Protein AF-A0A1X9YF57-F1 (afdb_monomer_lite)

Sequence (183 aa):
MIAAARFRSVLWVAAASTAGLGCYLVTQGVAAERAELARTERAIFANRIAIRDLETELGTRASMAQLERWNVQVLALKAPEARQFVNGNVQLASLGMAVQPAMTAKLVQVAATKPATPPPPATPDVPETAEPLLRHATYVKPAPDRVAQLEQKISARGERLLNADALAELGRIARTERGTGNQ

pLDDT: mean 77.29, std 17.48, range [37.97, 98.38]

Radius of gyration: 39.24 Å; chains: 1; bounding box: 95×53×111 Å

Structure (mmCIF, N/CA/C/O backbone):
data_AF-A0A1X9YF57-F1
#
_entry.id   AF-A0A1X9YF57-F1
#
loop_
_atom_site.group_PDB
_atom_site.id
_atom_site.type_symbol
_atom_site.label_atom_id
_atom_site.label_alt_id
_atom_site.label_comp_id
_atom_site.label_asym_id
_atom_site.label_entity_id
_atom_site.label_seq_id
_atom_site.pdbx_PDB_ins_code
_atom_site.Cartn_x
_atom_site.Cartn_y
_atom_site.Cartn_z
_atom_site.occupancy
_atom_site.B_iso_or_equiv
_atom_site.auth_seq_id
_atom_site.auth_comp_id
_atom_site.auth_asym_id
_atom_site.auth_atom_id
_atom_site.pdbx_PDB_model_num
ATOM 1 N N . MET A 1 1 ? 48.394 -9.492 -47.724 1.00 51.62 1 MET A N 1
ATOM 2 C CA . MET A 1 1 ? 47.909 -8.278 -47.020 1.00 51.62 1 MET A CA 1
ATOM 3 C C . MET A 1 1 ? 46.400 -7.999 -47.139 1.00 51.62 1 MET A C 1
ATOM 5 O O . MET A 1 1 ? 45.902 -7.198 -46.364 1.00 51.62 1 MET A O 1
ATOM 9 N N . ILE A 1 2 ? 45.631 -8.672 -48.009 1.00 60.97 2 ILE A N 1
ATOM 10 C CA . ILE A 1 2 ? 44.180 -8.409 -48.157 1.00 60.97 2 ILE A CA 1
ATOM 11 C C . ILE A 1 2 ? 43.346 -8.973 -46.987 1.00 60.97 2 ILE A C 1
ATOM 13 O O . ILE A 1 2 ? 42.359 -8.359 -46.606 1.00 60.97 2 ILE A O 1
ATOM 17 N N . ALA A 1 3 ? 43.758 -10.085 -46.360 1.00 56.34 3 ALA A N 1
ATOM 18 C CA . ALA A 1 3 ? 43.045 -10.705 -45.231 1.00 56.34 3 ALA A CA 1
ATOM 19 C C . ALA A 1 3 ? 42.952 -9.809 -43.975 1.00 56.34 3 ALA A C 1
ATOM 21 O O . ALA A 1 3 ? 41.890 -9.713 -43.367 1.00 56.34 3 ALA A O 1
ATOM 22 N N . ALA A 1 4 ? 44.022 -9.087 -43.629 1.00 62.25 4 ALA A N 1
ATOM 23 C CA . ALA A 1 4 ? 44.046 -8.207 -42.456 1.00 62.25 4 ALA A CA 1
ATOM 24 C C . ALA A 1 4 ? 43.073 -7.014 -42.577 1.00 62.25 4 ALA A C 1
ATOM 26 O O . ALA A 1 4 ? 42.459 -6.606 -41.593 1.00 62.25 4 ALA A O 1
ATOM 27 N N . ALA A 1 5 ? 42.867 -6.488 -43.791 1.00 65.69 5 ALA A N 1
ATOM 28 C CA . ALA A 1 5 ? 41.937 -5.382 -44.027 1.00 65.69 5 ALA A CA 1
ATOM 29 C C . ALA A 1 5 ? 40.458 -5.793 -43.868 1.00 65.69 5 ALA A C 1
ATOM 31 O O . ALA A 1 5 ? 39.651 -4.989 -43.408 1.00 65.69 5 ALA A O 1
ATOM 32 N N . ARG A 1 6 ? 40.111 -7.048 -44.188 1.00 71.62 6 ARG A N 1
ATOM 33 C CA . ARG A 1 6 ? 38.742 -7.600 -44.054 1.00 71.62 6 ARG A CA 1
ATOM 34 C C . ARG A 1 6 ? 38.385 -7.896 -42.598 1.00 71.62 6 ARG A C 1
ATOM 36 O O . ARG A 1 6 ? 37.255 -7.662 -42.191 1.00 71.62 6 ARG A O 1
ATOM 43 N N . PHE A 1 7 ? 39.345 -8.347 -41.786 1.00 80.50 7 PHE A N 1
ATOM 44 C CA . PHE A 1 7 ? 39.123 -8.471 -40.340 1.00 80.50 7 PHE A CA 1
ATOM 45 C C . PHE A 1 7 ? 38.812 -7.116 -39.703 1.00 80.50 7 PHE A C 1
ATOM 47 O O . PHE A 1 7 ? 37.941 -7.026 -38.843 1.00 80.50 7 PHE A O 1
ATOM 54 N N . ARG A 1 8 ? 39.452 -6.042 -40.181 1.00 82.69 8 ARG A N 1
ATOM 55 C CA . ARG A 1 8 ? 39.174 -4.688 -39.696 1.00 82.69 8 ARG A CA 1
ATOM 56 C C . ARG A 1 8 ? 37.749 -4.222 -40.008 1.00 82.69 8 ARG A C 1
ATOM 58 O O . ARG A 1 8 ? 37.137 -3.598 -39.149 1.00 82.69 8 ARG A O 1
ATOM 65 N N . SER A 1 9 ? 37.195 -4.530 -41.183 1.00 85.50 9 SER A N 1
ATOM 66 C CA . SER A 1 9 ? 35.797 -4.185 -41.492 1.00 85.50 9 SER A CA 1
ATOM 67 C C . SER A 1 9 ? 34.797 -5.024 -40.690 1.00 85.50 9 SER A C 1
ATOM 69 O O . SER A 1 9 ? 33.811 -4.480 -40.202 1.00 85.50 9 SER A O 1
ATOM 71 N N . VAL A 1 10 ? 35.072 -6.316 -40.480 1.00 92.56 10 VAL A N 1
ATOM 72 C CA . VAL A 1 10 ? 34.245 -7.185 -39.621 1.00 92.56 10 VAL A CA 1
ATOM 73 C C . VAL A 1 10 ? 34.234 -6.689 -38.173 1.00 92.56 10 VAL A C 1
ATOM 75 O O . VAL A 1 10 ? 33.173 -6.643 -37.557 1.00 92.56 10 VAL A O 1
ATOM 78 N N . LEU A 1 11 ? 35.380 -6.248 -37.645 1.00 92.31 11 LEU A N 1
ATOM 79 C CA . LEU A 1 11 ? 35.474 -5.678 -36.297 1.00 92.31 11 LEU A CA 1
ATOM 80 C C . LEU A 1 11 ? 34.623 -4.415 -36.136 1.00 92.31 11 LEU A C 1
ATOM 82 O O . LEU A 1 11 ? 33.939 -4.273 -35.127 1.00 92.31 11 LEU A O 1
ATOM 86 N N . TRP A 1 12 ? 34.611 -3.524 -37.130 1.00 95.44 12 TRP A N 1
ATOM 87 C CA . TRP A 1 12 ? 33.764 -2.328 -37.092 1.00 95.44 12 TRP A CA 1
ATOM 88 C C . TRP A 1 12 ? 32.269 -2.659 -37.097 1.00 95.44 12 TRP A C 1
ATOM 90 O O . TRP A 1 12 ? 31.508 -2.056 -36.342 1.00 95.44 12 TRP A O 1
ATOM 100 N N . VAL A 1 13 ? 31.846 -3.644 -37.892 1.00 95.62 13 VAL A N 1
ATOM 101 C CA . VAL A 1 13 ? 30.447 -4.103 -37.907 1.00 95.62 13 VAL A CA 1
ATOM 102 C C . VAL A 1 13 ? 30.076 -4.767 -36.581 1.00 95.62 13 VAL A C 1
ATOM 104 O O . VAL A 1 13 ? 29.023 -4.467 -36.023 1.00 95.62 13 VAL A O 1
ATOM 107 N N . ALA A 1 14 ? 30.947 -5.617 -36.034 1.00 95.69 14 ALA A N 1
ATOM 108 C CA . ALA A 1 14 ? 30.739 -6.241 -34.730 1.00 95.69 14 ALA A CA 1
ATOM 109 C C . ALA A 1 14 ? 30.640 -5.197 -33.608 1.00 95.69 14 ALA A C 1
ATOM 111 O O . ALA A 1 14 ? 29.756 -5.297 -32.758 1.00 95.69 14 ALA A O 1
ATOM 112 N N . ALA A 1 15 ? 31.485 -4.162 -33.633 1.00 96.19 15 ALA A N 1
ATOM 113 C CA . ALA A 1 15 ? 31.424 -3.055 -32.684 1.00 96.19 15 ALA A CA 1
ATOM 114 C C . ALA A 1 15 ? 30.094 -2.290 -32.792 1.00 96.19 15 ALA A C 1
ATOM 116 O O . ALA A 1 15 ? 29.427 -2.080 -31.779 1.00 96.19 15 ALA A O 1
ATOM 117 N N . ALA A 1 16 ? 29.662 -1.946 -34.011 1.00 96.12 16 ALA A N 1
ATOM 118 C CA . ALA A 1 16 ? 28.386 -1.267 -34.238 1.00 96.12 16 ALA A CA 1
ATOM 119 C C . ALA A 1 16 ? 27.186 -2.123 -33.790 1.00 96.12 16 ALA A C 1
ATOM 121 O O . ALA A 1 16 ? 26.293 -1.630 -33.101 1.00 96.12 16 ALA A O 1
ATOM 122 N N . SER A 1 17 ? 27.193 -3.419 -3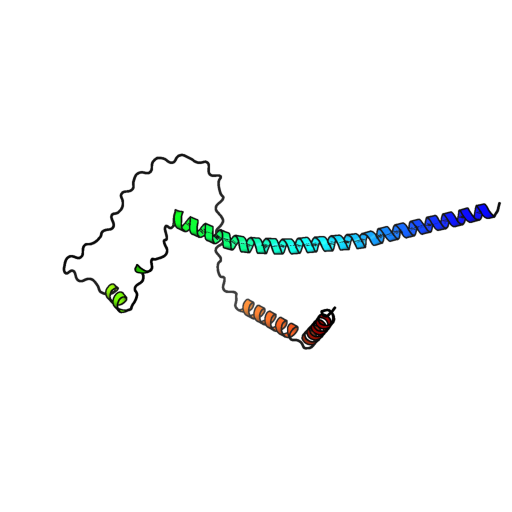4.114 1.00 96.69 17 SER A N 1
ATOM 123 C CA . SER A 1 17 ? 26.157 -4.364 -33.686 1.00 96.69 17 SER A CA 1
ATOM 124 C C . SER A 1 17 ? 26.111 -4.506 -32.1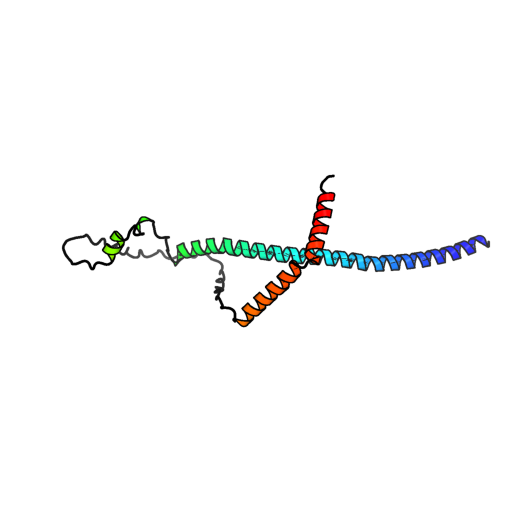64 1.00 96.69 17 SER A C 1
ATOM 126 O O . SER A 1 17 ? 25.029 -4.529 -31.585 1.00 96.69 17 SER A O 1
ATOM 128 N N . THR A 1 18 ? 27.269 -4.576 -31.505 1.00 96.69 18 THR A N 1
ATOM 129 C CA . THR A 1 18 ? 27.361 -4.683 -30.041 1.00 96.69 18 THR A CA 1
ATOM 130 C C . THR A 1 18 ? 26.844 -3.416 -29.364 1.00 96.69 18 THR A C 1
ATOM 132 O O . THR A 1 18 ? 26.098 -3.506 -28.393 1.00 96.69 18 THR A O 1
ATOM 135 N N . ALA A 1 19 ? 27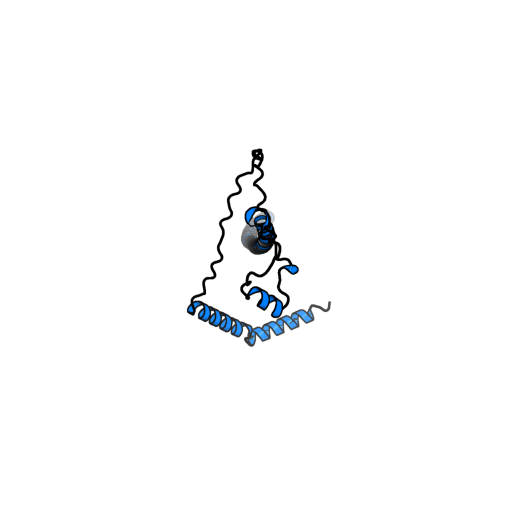.166 -2.236 -29.904 1.00 96.81 19 ALA A N 1
ATOM 136 C CA . ALA A 1 19 ? 26.629 -0.969 -29.413 1.00 96.81 19 ALA A CA 1
ATOM 137 C C . ALA A 1 19 ? 25.097 -0.900 -29.555 1.00 96.81 19 ALA A C 1
ATOM 139 O O . ALA A 1 19 ? 24.408 -0.499 -28.616 1.00 96.81 19 ALA A O 1
ATOM 140 N N . GLY A 1 20 ? 24.554 -1.350 -30.693 1.00 96.81 20 GLY A N 1
ATOM 141 C CA . GLY A 1 20 ? 23.108 -1.448 -30.908 1.00 96.81 20 GLY A CA 1
ATOM 142 C C . GLY A 1 20 ? 22.428 -2.397 -29.917 1.00 96.81 20 GLY A C 1
ATOM 143 O O . GLY A 1 20 ? 21.415 -2.041 -29.316 1.00 96.81 20 GLY A O 1
ATOM 144 N N . LEU A 1 21 ? 23.023 -3.569 -29.683 1.00 96.56 21 LEU A N 1
ATOM 145 C CA . LEU A 1 21 ? 22.523 -4.539 -28.708 1.00 96.56 21 LEU A CA 1
ATOM 146 C C . LEU A 1 21 ? 22.577 -3.983 -27.276 1.00 96.56 21 LEU A C 1
ATOM 148 O O . LEU A 1 21 ? 21.622 -4.137 -26.522 1.00 96.56 21 LEU A O 1
ATOM 152 N N . GLY A 1 22 ? 23.650 -3.273 -26.917 1.00 95.81 22 GLY A N 1
ATOM 153 C CA . GLY A 1 22 ? 23.768 -2.594 -25.626 1.00 95.81 22 GLY A CA 1
ATOM 154 C C . GLY A 1 22 ? 22.673 -1.545 -25.418 1.00 95.81 22 GLY A C 1
ATOM 155 O O . GLY A 1 22 ? 22.020 -1.538 -24.378 1.00 95.81 22 GLY A O 1
ATOM 156 N N . CYS A 1 23 ? 22.407 -0.713 -26.430 1.00 94.25 23 CYS A N 1
ATOM 157 C CA . CYS A 1 23 ? 21.313 0.261 -26.394 1.00 94.25 23 CYS A CA 1
ATOM 158 C C . CYS A 1 23 ? 19.946 -0.422 -26.198 1.00 94.25 23 CYS A C 1
ATOM 160 O O . CYS A 1 23 ? 19.130 0.027 -25.391 1.00 94.25 23 CYS A O 1
ATOM 162 N N . TYR A 1 24 ? 19.721 -1.551 -26.876 1.00 95.12 24 TYR A N 1
ATOM 163 C CA . TYR A 1 24 ? 18.503 -2.342 -26.717 1.00 95.12 24 TYR A CA 1
ATOM 164 C C . TYR A 1 24 ? 18.344 -2.892 -25.292 1.00 95.12 24 TYR A C 1
ATOM 166 O O . TYR A 1 24 ? 17.284 -2.724 -24.693 1.00 95.12 24 TYR A O 1
ATOM 174 N N . LEU A 1 25 ? 19.399 -3.468 -24.709 1.00 94.75 25 LEU A N 1
ATOM 175 C CA . LEU A 1 25 ? 19.360 -3.979 -23.335 1.00 94.75 25 LEU A CA 1
ATOM 176 C C . LEU A 1 25 ? 19.070 -2.870 -22.316 1.00 94.75 25 LEU A C 1
ATOM 178 O O . LEU A 1 25 ? 18.271 -3.071 -21.404 1.00 94.75 25 LEU A O 1
ATOM 182 N N . VAL A 1 26 ? 19.646 -1.680 -22.503 1.00 94.38 26 VAL A N 1
ATOM 183 C CA . VAL A 1 26 ? 19.340 -0.509 -21.665 1.00 94.38 26 VAL A CA 1
ATOM 184 C C . VAL A 1 26 ? 17.861 -0.114 -21.788 1.00 94.38 26 VAL A C 1
ATOM 186 O O . VAL A 1 26 ? 17.216 0.166 -20.778 1.00 94.38 26 VAL A O 1
ATOM 189 N N . THR A 1 27 ? 17.284 -0.155 -22.995 1.00 94.38 27 THR A N 1
ATOM 190 C CA . THR A 1 27 ? 15.850 0.123 -23.207 1.00 94.38 27 THR A CA 1
ATOM 191 C C . THR A 1 27 ? 14.951 -0.911 -22.523 1.00 94.38 27 THR A C 1
ATOM 193 O O . THR A 1 27 ? 13.945 -0.554 -21.909 1.00 94.38 27 THR A O 1
ATOM 196 N N . GLN A 1 28 ? 15.327 -2.191 -22.568 1.00 91.00 28 GLN A N 1
ATOM 197 C CA . GLN A 1 28 ? 14.590 -3.253 -21.884 1.00 91.00 28 GLN A CA 1
ATOM 198 C C . GLN A 1 28 ? 14.727 -3.162 -20.359 1.00 91.00 28 GLN A C 1
ATOM 200 O O . GLN A 1 28 ? 13.769 -3.464 -19.647 1.00 91.00 28 GLN A O 1
ATOM 205 N N . GLY A 1 29 ? 15.867 -2.677 -19.857 1.00 93.69 29 GLY A N 1
ATOM 206 C CA . GLY A 1 29 ? 16.082 -2.409 -18.436 1.00 93.69 29 GLY A CA 1
ATOM 207 C C . GLY A 1 29 ? 15.025 -1.470 -17.857 1.00 93.69 29 GLY A C 1
ATOM 208 O O . GLY A 1 29 ? 14.463 -1.757 -16.808 1.00 93.69 29 GLY A O 1
ATOM 209 N N . VAL A 1 30 ? 14.634 -0.420 -18.587 1.00 92.56 30 VAL A N 1
ATOM 210 C CA . VAL A 1 30 ? 13.565 0.499 -18.149 1.00 92.56 30 VAL A CA 1
ATOM 211 C C . VAL A 1 30 ? 12.228 -0.225 -17.948 1.00 92.56 30 VAL A C 1
ATOM 213 O O . VAL A 1 30 ? 11.469 0.120 -17.043 1.00 92.56 30 VAL A O 1
ATOM 216 N N . ALA A 1 31 ? 11.917 -1.231 -18.767 1.00 90.62 31 ALA A N 1
ATOM 217 C CA . ALA A 1 31 ? 10.702 -2.023 -18.595 1.00 90.62 31 ALA A CA 1
ATOM 218 C C . ALA A 1 31 ? 10.776 -2.923 -17.349 1.00 90.62 31 ALA A C 1
ATOM 220 O O . ALA A 1 31 ? 9.782 -3.038 -16.630 1.00 90.62 31 ALA A O 1
ATOM 221 N N . ALA A 1 32 ? 11.946 -3.509 -17.068 1.00 91.00 32 ALA A N 1
ATOM 222 C CA . ALA A 1 32 ? 12.181 -4.284 -15.850 1.00 91.00 32 ALA A CA 1
ATOM 223 C C . ALA A 1 32 ? 12.081 -3.403 -14.592 1.00 91.00 32 ALA A C 1
ATOM 225 O O . ALA A 1 32 ? 11.355 -3.746 -13.662 1.00 91.00 32 ALA A O 1
ATOM 226 N N . GLU A 1 33 ? 12.694 -2.220 -14.607 1.00 95.44 33 GLU A N 1
ATOM 227 C CA . GLU A 1 33 ? 12.625 -1.250 -13.507 1.00 95.44 33 GLU A CA 1
ATOM 228 C C . GLU A 1 33 ? 11.190 -0.780 -13.241 1.00 95.44 33 GLU A C 1
ATOM 230 O O . GLU A 1 33 ? 10.738 -0.729 -12.099 1.00 95.44 33 GLU A O 1
ATOM 235 N N . ARG A 1 34 ? 10.404 -0.509 -14.292 1.00 94.94 34 ARG A N 1
ATOM 236 C CA . ARG A 1 34 ? 8.975 -0.177 -14.138 1.00 94.94 34 ARG A CA 1
ATOM 237 C C . ARG A 1 34 ? 8.182 -1.316 -13.498 1.00 94.94 34 ARG A C 1
ATOM 239 O O . ARG A 1 34 ? 7.255 -1.053 -12.733 1.00 94.94 34 ARG A O 1
ATOM 246 N N . ALA A 1 35 ? 8.523 -2.567 -13.804 1.00 93.19 35 ALA A N 1
ATOM 247 C CA . ALA A 1 35 ? 7.873 -3.720 -13.195 1.00 93.19 35 ALA A CA 1
ATOM 248 C C . ALA A 1 35 ? 8.222 -3.847 -11.702 1.00 93.19 35 ALA A C 1
ATOM 250 O O . ALA A 1 35 ? 7.329 -4.123 -10.900 1.00 93.19 35 ALA A O 1
ATOM 251 N N . GLU A 1 36 ? 9.477 -3.599 -11.321 1.00 94.62 36 GLU A N 1
ATOM 252 C CA . GLU A 1 36 ? 9.918 -3.593 -9.918 1.00 94.62 36 GLU A CA 1
ATOM 253 C C . GLU A 1 36 ? 9.312 -2.434 -9.113 1.00 94.62 36 GLU A C 1
ATOM 255 O O . GLU A 1 36 ? 8.832 -2.630 -7.990 1.00 94.62 36 GLU A O 1
ATOM 260 N N . LEU A 1 37 ? 9.210 -1.242 -9.707 1.00 97.50 37 LEU A N 1
ATOM 261 C CA . LEU A 1 37 ? 8.488 -0.121 -9.102 1.00 97.50 37 LEU A CA 1
ATOM 262 C C . LEU A 1 37 ? 7.016 -0.475 -8.858 1.00 97.50 37 LEU A C 1
ATOM 264 O O . LEU A 1 37 ? 6.528 -0.334 -7.737 1.00 97.50 37 LEU A O 1
ATOM 268 N N . ALA A 1 38 ? 6.330 -1.036 -9.857 1.00 96.69 38 ALA A N 1
ATOM 269 C CA . ALA A 1 38 ? 4.936 -1.454 -9.712 1.00 96.69 38 ALA A CA 1
ATOM 270 C C . ALA A 1 38 ? 4.748 -2.543 -8.634 1.00 96.69 38 ALA A C 1
ATOM 272 O O . ALA A 1 38 ? 3.713 -2.583 -7.965 1.00 96.69 38 ALA A O 1
ATOM 273 N N . ARG A 1 39 ? 5.727 -3.440 -8.439 1.00 97.06 39 ARG A N 1
ATOM 274 C CA . ARG A 1 39 ? 5.716 -4.422 -7.337 1.00 97.06 39 ARG A CA 1
ATOM 275 C C . ARG A 1 39 ? 5.808 -3.730 -5.979 1.00 97.06 39 ARG A C 1
ATOM 277 O O . ARG A 1 39 ? 5.012 -4.028 -5.089 1.00 97.06 39 ARG A O 1
ATOM 284 N N . THR A 1 40 ? 6.725 -2.780 -5.845 1.00 97.69 40 THR A N 1
ATOM 285 C CA . THR A 1 40 ? 6.937 -2.030 -4.601 1.00 97.69 40 THR A CA 1
ATOM 286 C C . THR A 1 40 ? 5.725 -1.163 -4.252 1.00 97.69 40 THR A C 1
ATOM 288 O O . THR A 1 40 ? 5.272 -1.169 -3.109 1.00 97.69 40 THR A O 1
ATOM 291 N N . GLU A 1 41 ? 5.121 -0.484 -5.228 1.00 97.81 41 GLU A N 1
ATOM 292 C CA . GLU A 1 41 ? 3.889 0.295 -5.036 1.00 97.81 41 GLU A CA 1
ATOM 293 C C . GLU A 1 41 ? 2.727 -0.568 -4.527 1.00 97.81 41 GLU A C 1
ATOM 295 O O . GLU A 1 41 ? 2.008 -0.171 -3.606 1.00 97.81 41 GLU A O 1
ATOM 300 N N . ARG A 1 42 ? 2.569 -1.784 -5.068 1.00 97.69 42 ARG A N 1
ATOM 301 C CA . ARG A 1 42 ? 1.567 -2.747 -4.581 1.00 97.69 42 ARG A CA 1
ATOM 302 C C . ARG A 1 42 ? 1.842 -3.172 -3.143 1.00 97.69 42 ARG A C 1
ATOM 304 O O . ARG A 1 42 ? 0.905 -3.224 -2.349 1.00 97.69 42 ARG A O 1
ATOM 311 N N . ALA A 1 43 ? 3.102 -3.434 -2.795 1.00 97.25 43 ALA A N 1
ATOM 312 C CA . ALA A 1 43 ? 3.488 -3.773 -1.427 1.00 97.25 43 ALA A CA 1
ATOM 313 C C . ALA A 1 43 ? 3.198 -2.616 -0.456 1.00 97.25 43 ALA A C 1
ATOM 315 O O . ALA A 1 43 ? 2.626 -2.829 0.611 1.00 97.25 43 ALA A O 1
ATOM 316 N N . ILE A 1 44 ? 3.502 -1.375 -0.851 1.00 97.94 44 ILE A N 1
ATOM 317 C CA . ILE A 1 44 ? 3.169 -0.175 -0.072 1.00 97.94 44 ILE A CA 1
ATOM 318 C C . ILE A 1 44 ? 1.657 -0.075 0.141 1.00 97.94 44 ILE A C 1
ATOM 320 O O . ILE A 1 44 ? 1.209 0.201 1.253 1.00 97.94 44 ILE A O 1
ATOM 324 N N . PHE A 1 45 ? 0.858 -0.294 -0.903 1.00 98.38 45 PHE A N 1
ATOM 325 C CA . PHE A 1 45 ? -0.596 -0.230 -0.792 1.00 98.38 45 PHE A CA 1
ATOM 326 C C . PHE A 1 45 ? -1.152 -1.313 0.143 1.00 98.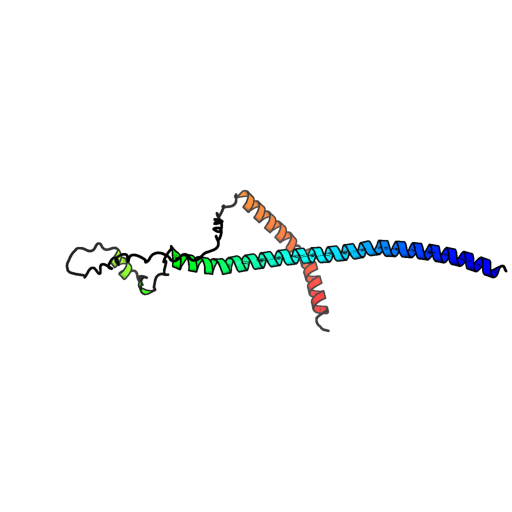38 45 PHE A C 1
ATOM 328 O O . PHE A 1 45 ? -1.962 -1.000 1.016 1.00 98.38 45 PHE A O 1
ATOM 335 N N . ALA A 1 46 ? -0.669 -2.552 0.024 1.00 97.88 46 ALA A N 1
ATOM 336 C CA . ALA A 1 46 ? -1.039 -3.648 0.917 1.00 97.88 46 ALA A CA 1
ATOM 337 C C . ALA A 1 46 ? -0.683 -3.333 2.381 1.00 97.88 46 ALA A C 1
ATOM 339 O O . ALA A 1 46 ? -1.533 -3.451 3.262 1.00 97.88 46 ALA A O 1
ATOM 340 N N . ASN A 1 47 ? 0.527 -2.825 2.631 1.00 98.25 47 ASN A N 1
ATOM 341 C CA . ASN A 1 47 ? 0.962 -2.427 3.970 1.00 98.25 47 ASN A CA 1
ATOM 342 C C . ASN A 1 47 ? 0.111 -1.288 4.544 1.00 98.25 47 ASN A C 1
ATOM 344 O O . ASN A 1 47 ? -0.219 -1.307 5.724 1.00 98.25 47 ASN A O 1
ATOM 348 N N . ARG A 1 48 ? -0.298 -0.308 3.729 1.00 98.12 48 ARG A N 1
ATOM 349 C CA . ARG A 1 48 ? -1.195 0.774 4.175 1.00 98.12 48 ARG A CA 1
ATOM 350 C C . ARG A 1 48 ? -2.574 0.263 4.581 1.00 98.12 48 ARG A C 1
ATOM 352 O O . ARG A 1 48 ? -3.178 0.831 5.486 1.00 98.12 48 ARG A O 1
ATOM 359 N N . ILE A 1 49 ? -3.087 -0.765 3.905 1.00 98.12 49 ILE A N 1
ATOM 360 C CA . ILE A 1 49 ? -4.344 -1.413 4.298 1.00 98.12 49 ILE A CA 1
ATOM 361 C C . ILE A 1 49 ? -4.153 -2.144 5.626 1.00 98.12 49 ILE A C 1
ATOM 363 O O . ILE A 1 49 ? -4.946 -1.926 6.535 1.00 98.12 49 ILE A O 1
ATOM 367 N N . ALA A 1 50 ? -3.082 -2.929 5.760 1.00 97.56 50 ALA A N 1
ATOM 368 C CA . ALA A 1 50 ? -2.780 -3.641 6.997 1.00 97.56 50 ALA A CA 1
ATOM 369 C C . ALA A 1 50 ? -2.631 -2.679 8.185 1.00 97.56 50 ALA A C 1
ATOM 371 O O . ALA A 1 50 ? -3.245 -2.892 9.219 1.00 97.56 50 ALA A O 1
ATOM 372 N N . ILE A 1 51 ? -1.897 -1.572 8.026 1.00 97.69 51 ILE A N 1
ATOM 373 C CA . ILE A 1 51 ? -1.754 -0.556 9.082 1.00 97.69 51 ILE A CA 1
ATOM 374 C C . ILE A 1 51 ? -3.119 -0.024 9.519 1.00 97.69 51 ILE A C 1
ATOM 376 O O . ILE A 1 51 ? -3.378 0.050 10.713 1.00 97.69 51 ILE A O 1
ATOM 380 N N . ARG A 1 52 ? -4.011 0.299 8.576 1.00 97.00 52 ARG A N 1
ATOM 381 C CA . ARG A 1 52 ? -5.361 0.771 8.915 1.00 97.00 52 ARG A CA 1
ATOM 382 C C . ARG A 1 52 ? -6.169 -0.276 9.671 1.00 97.00 52 ARG A C 1
ATOM 384 O O . ARG A 1 52 ? -6.883 0.079 10.599 1.00 97.00 52 ARG A O 1
ATOM 391 N N . ASP A 1 53 ? -6.057 -1.541 9.287 1.00 97.44 53 ASP A N 1
ATOM 392 C CA . ASP A 1 53 ? -6.719 -2.644 9.982 1.00 97.44 53 ASP A CA 1
ATOM 393 C C . ASP A 1 53 ? -6.201 -2.771 11.425 1.00 97.44 53 ASP A C 1
ATOM 395 O O . ASP A 1 53 ? -6.980 -2.716 12.380 1.00 97.44 53 ASP A O 1
ATOM 399 N N . LEU A 1 54 ? -4.875 -2.767 11.598 1.00 97.19 54 LEU A N 1
ATOM 400 C CA . LEU A 1 54 ? -4.225 -2.782 12.910 1.00 97.19 54 LEU A CA 1
ATOM 401 C C . LEU A 1 54 ? -4.611 -1.564 13.761 1.00 97.19 54 LEU A C 1
ATOM 403 O O . LEU A 1 54 ? -4.853 -1.701 14.957 1.00 97.19 54 LEU A O 1
ATOM 407 N N . GLU A 1 55 ? -4.693 -0.373 13.169 1.00 95.69 55 GLU A N 1
ATOM 408 C CA . GLU A 1 55 ? -5.141 0.842 13.854 1.00 95.69 55 GLU A CA 1
ATOM 409 C C . GLU A 1 55 ? -6.597 0.730 14.307 1.00 95.69 55 GLU A C 1
ATOM 411 O O . GLU A 1 55 ? -6.931 1.174 15.407 1.00 95.69 55 GLU A O 1
ATOM 416 N N . THR A 1 56 ? -7.470 0.117 13.502 1.00 95.50 56 THR A N 1
ATOM 417 C CA . THR A 1 56 ? -8.863 -0.099 13.908 1.00 95.50 56 THR A CA 1
ATOM 418 C C . THR A 1 56 ? -8.968 -1.114 15.040 1.00 95.50 56 THR A C 1
ATOM 420 O O . THR A 1 56 ? -9.662 -0.858 16.027 1.00 95.50 56 THR A O 1
ATOM 423 N N . GLU A 1 57 ? -8.225 -2.218 14.969 1.00 94.75 57 GLU A N 1
ATOM 424 C CA . GLU A 1 57 ? -8.194 -3.216 16.032 1.00 94.75 57 GLU A CA 1
ATOM 425 C C . GLU A 1 57 ? -7.635 -2.623 17.333 1.00 94.75 57 GLU A C 1
ATOM 427 O O . GLU A 1 57 ? -8.265 -2.722 18.390 1.00 94.75 57 GLU A O 1
ATOM 432 N N . LEU A 1 58 ? -6.494 -1.935 17.266 1.00 93.25 58 LEU A N 1
ATOM 433 C CA . LEU A 1 58 ? -5.899 -1.266 18.421 1.00 93.25 58 LEU A CA 1
ATOM 434 C C . LEU A 1 58 ? -6.802 -0.166 18.968 1.00 93.25 58 LEU A C 1
ATOM 436 O O . LEU A 1 58 ? -6.923 -0.052 20.183 1.00 93.25 58 LEU A O 1
ATOM 440 N N . GLY A 1 59 ? -7.472 0.604 18.112 1.00 91.62 59 GLY A N 1
ATOM 441 C CA . GLY A 1 59 ? -8.426 1.627 18.529 1.00 91.62 59 GLY A CA 1
ATOM 442 C C . GLY A 1 59 ? -9.554 1.038 19.374 1.00 91.62 59 GLY A C 1
ATOM 443 O O . GLY A 1 59 ? -9.864 1.561 20.445 1.00 91.62 59 GLY A O 1
ATOM 444 N N . THR A 1 60 ? -10.114 -0.100 18.955 1.00 91.56 60 THR A N 1
ATOM 445 C CA . THR A 1 60 ? -11.157 -0.785 19.737 1.00 91.56 60 THR A CA 1
ATOM 446 C C . THR A 1 60 ? -10.625 -1.352 21.058 1.00 91.56 60 THR A C 1
ATOM 448 O O . THR A 1 60 ? -11.247 -1.153 22.103 1.00 91.56 60 THR A O 1
ATOM 451 N N . ARG A 1 61 ? -9.444 -1.987 21.060 1.00 89.81 61 ARG A N 1
ATOM 452 C CA . ARG A 1 61 ? -8.838 -2.570 22.273 1.00 89.81 61 ARG A CA 1
ATOM 453 C C . ARG A 1 61 ? -8.369 -1.506 23.273 1.00 89.81 61 ARG A C 1
ATOM 455 O O . ARG A 1 61 ? -8.588 -1.644 24.475 1.00 89.81 61 ARG A O 1
ATOM 462 N N . ALA A 1 62 ? -7.762 -0.422 22.796 1.00 87.81 62 ALA A N 1
ATOM 463 C CA . ALA A 1 62 ? -7.302 0.686 23.630 1.00 87.81 62 ALA A CA 1
ATOM 464 C C . ALA A 1 62 ? -8.473 1.495 24.205 1.00 87.81 62 ALA A C 1
ATOM 466 O O . ALA A 1 62 ? -8.390 1.947 25.348 1.00 87.81 62 ALA A O 1
ATOM 467 N N . SER A 1 63 ? -9.571 1.633 23.450 1.00 84.94 63 SER A N 1
ATOM 468 C CA . SER A 1 63 ? -10.777 2.328 23.910 1.00 84.94 63 SER A CA 1
ATOM 469 C C . SER A 1 63 ? -11.389 1.661 25.146 1.00 84.94 63 SER A C 1
ATOM 471 O O . SER A 1 63 ? -11.748 2.370 26.083 1.00 84.94 63 SER A O 1
ATOM 473 N N . MET A 1 64 ? -11.422 0.323 25.229 1.00 85.81 64 MET A N 1
ATOM 474 C CA . MET A 1 64 ? -11.919 -0.364 26.435 1.00 85.81 64 MET A CA 1
ATOM 475 C C . MET A 1 64 ? -11.071 -0.056 27.673 1.00 85.81 64 MET A C 1
ATOM 477 O O . MET A 1 64 ? -11.606 0.320 28.714 1.00 85.81 64 MET A O 1
ATOM 481 N N . ALA A 1 65 ? -9.745 -0.141 27.549 1.00 84.19 65 ALA A N 1
ATOM 482 C CA . ALA A 1 65 ? -8.842 0.172 28.655 1.00 84.19 65 ALA A CA 1
ATOM 483 C C . ALA A 1 65 ? -8.923 1.654 29.071 1.00 84.19 65 ALA A C 1
ATOM 485 O O . ALA A 1 65 ? -8.738 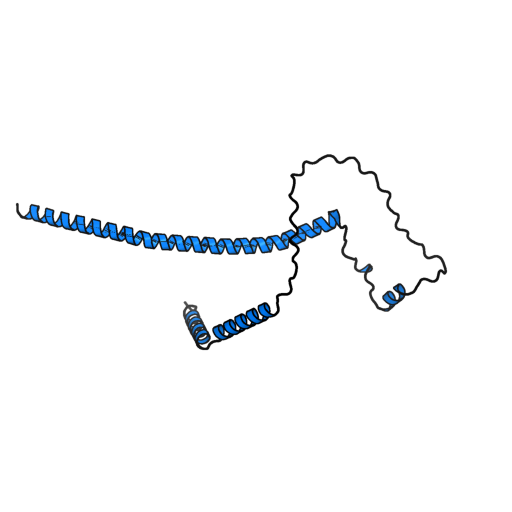1.990 30.241 1.00 84.19 65 ALA A O 1
ATOM 486 N N . GLN A 1 66 ? -9.189 2.558 28.122 1.00 83.25 66 GLN A N 1
ATOM 487 C CA . GLN A 1 66 ? -9.426 3.975 28.406 1.00 83.25 66 GLN A CA 1
ATOM 488 C C . GLN A 1 66 ? -10.754 4.200 29.136 1.00 83.25 66 GLN A C 1
ATOM 490 O O . GLN A 1 66 ? -10.765 4.921 30.132 1.00 83.25 66 GLN A O 1
ATOM 495 N N . LEU A 1 67 ? -11.841 3.560 28.695 1.00 84.31 67 LEU A N 1
ATOM 496 C CA . LEU A 1 67 ? -13.143 3.625 29.361 1.00 84.31 67 LEU A CA 1
ATOM 497 C C . LEU A 1 67 ? -13.063 3.102 30.795 1.00 84.31 67 LEU A C 1
ATOM 499 O O . LEU A 1 67 ? -13.612 3.732 31.689 1.00 84.31 67 LEU A O 1
ATOM 503 N N . GLU A 1 68 ? -12.343 2.006 31.040 1.00 83.88 68 GLU A N 1
ATOM 504 C CA . GLU A 1 68 ? -12.130 1.485 32.393 1.00 83.88 68 GLU A CA 1
ATOM 505 C C . GLU A 1 68 ? -11.377 2.488 33.277 1.00 83.88 68 GLU A C 1
ATOM 507 O O . GLU A 1 68 ? -11.814 2.781 34.390 1.00 83.88 68 GLU A O 1
ATOM 512 N N . ARG A 1 69 ? -10.295 3.096 32.767 1.00 85.81 69 ARG A N 1
ATOM 513 C CA . ARG A 1 69 ? -9.567 4.142 33.505 1.00 85.81 69 ARG A CA 1
ATOM 514 C C . ARG A 1 69 ? -10.447 5.347 33.819 1.00 85.81 69 ARG A C 1
ATOM 516 O O . ARG A 1 69 ? -10.445 5.806 34.956 1.00 85.81 69 ARG A O 1
ATOM 523 N N . TRP A 1 70 ? -11.209 5.844 32.847 1.00 83.50 70 TRP A N 1
ATOM 524 C CA . TRP A 1 70 ? -12.136 6.962 33.053 1.00 83.50 70 TRP A CA 1
ATOM 525 C C . TRP A 1 70 ? -13.253 6.616 34.033 1.00 83.50 70 TRP A C 1
ATOM 527 O O . TRP A 1 70 ? -13.626 7.436 34.875 1.00 83.50 70 TRP A O 1
ATOM 537 N N . ASN A 1 71 ? -13.750 5.386 33.958 1.00 82.62 71 ASN A N 1
ATOM 538 C CA . ASN A 1 71 ? -14.763 4.896 34.865 1.00 82.62 71 ASN A CA 1
ATOM 539 C C . ASN A 1 71 ? -14.258 4.881 36.317 1.00 82.62 71 ASN A C 1
ATOM 541 O O . ASN A 1 71 ? -14.934 5.372 37.216 1.00 82.62 71 ASN A O 1
ATOM 545 N N . VAL A 1 72 ? -13.035 4.400 36.543 1.00 83.38 72 VAL A N 1
ATOM 546 C CA . VAL A 1 72 ? -12.421 4.357 37.877 1.00 83.38 72 VAL A CA 1
ATOM 547 C C . VAL A 1 72 ? -12.029 5.749 38.389 1.00 83.38 72 VAL A C 1
ATOM 549 O O . VAL A 1 72 ? -12.204 6.023 39.573 1.00 83.38 72 VAL A O 1
ATOM 552 N N . GLN A 1 73 ? -11.496 6.625 37.531 1.00 82.44 73 GLN A N 1
ATOM 553 C CA . GLN A 1 73 ? -10.898 7.898 37.960 1.00 82.44 73 GLN A CA 1
ATOM 554 C C . GLN A 1 73 ? -11.898 9.048 38.121 1.00 82.44 73 GLN A C 1
ATOM 556 O O . GLN A 1 73 ? -11.714 9.876 39.008 1.00 82.44 73 GLN A O 1
ATOM 561 N N . VAL A 1 74 ? -12.924 9.130 37.267 1.00 76.62 74 VAL A N 1
ATOM 562 C CA . VAL A 1 74 ? -13.812 10.308 37.205 1.00 76.62 74 VAL A CA 1
ATOM 563 C C . VAL A 1 74 ? -15.261 9.942 37.491 1.00 76.62 74 VAL A C 1
ATOM 565 O O . VAL A 1 74 ? -15.944 10.658 38.217 1.00 76.62 74 VAL A O 1
ATOM 568 N N . LEU A 1 75 ? -15.745 8.838 36.921 1.00 77.06 75 LEU A N 1
ATOM 569 C CA . LEU A 1 75 ? -17.175 8.526 36.944 1.00 77.06 75 LEU A CA 1
ATOM 570 C C . LEU A 1 75 ? -17.592 7.670 38.149 1.00 77.06 75 LEU A C 1
ATOM 572 O O . LEU A 1 75 ? -18.762 7.688 38.522 1.00 77.06 75 LEU A O 1
ATOM 576 N N . ALA A 1 76 ? -16.657 6.931 38.757 1.00 72.81 76 ALA A N 1
ATOM 577 C CA . ALA A 1 76 ? -16.894 5.978 39.843 1.00 72.81 76 ALA A CA 1
ATOM 578 C C . ALA A 1 76 ? -18.086 5.023 39.588 1.00 72.81 76 ALA A C 1
ATOM 580 O O . ALA A 1 76 ? -18.743 4.575 40.533 1.00 72.81 76 ALA A O 1
ATOM 581 N N . LEU A 1 77 ? -18.392 4.693 38.323 1.00 70.81 77 LEU A N 1
ATOM 582 C CA . LEU A 1 77 ? -19.523 3.826 37.989 1.00 70.81 77 LEU A CA 1
ATOM 583 C C . LEU A 1 77 ? -19.102 2.365 38.174 1.00 70.81 77 LEU A C 1
ATOM 585 O O . LEU A 1 77 ? -18.403 1.767 37.356 1.00 70.81 77 LEU A O 1
ATOM 589 N N . LYS A 1 78 ? -19.577 1.740 39.248 1.00 69.81 78 LYS A N 1
ATOM 590 C CA . LYS A 1 78 ? -19.532 0.282 39.385 1.00 69.81 78 LYS A CA 1
ATOM 591 C C . LYS A 1 78 ? -20.726 -0.323 38.643 1.00 69.81 78 LYS A C 1
ATOM 593 O O . LYS A 1 78 ? -21.838 0.190 38.759 1.00 69.81 78 LYS A O 1
ATOM 598 N N . ALA A 1 79 ? -20.517 -1.418 37.908 1.00 77.81 79 ALA A N 1
ATOM 599 C CA . ALA A 1 79 ? -21.633 -2.173 37.339 1.00 77.81 79 ALA A CA 1
ATOM 600 C C . ALA A 1 79 ? -22.606 -2.597 38.468 1.00 77.81 79 ALA A C 1
ATOM 602 O O . ALA A 1 79 ? -22.126 -2.997 39.538 1.00 77.81 79 ALA A O 1
ATOM 603 N N . PRO A 1 80 ? -23.937 -2.504 38.271 1.00 74.56 80 PRO A N 1
ATOM 604 C CA . PRO A 1 80 ? -24.903 -2.829 39.314 1.00 74.56 80 PRO A CA 1
ATOM 605 C C . PRO A 1 80 ? -24.748 -4.285 39.749 1.00 74.56 80 PRO A C 1
ATOM 607 O O . PRO A 1 80 ? -24.620 -5.191 38.923 1.00 74.56 80 PRO A O 1
ATOM 610 N N . GLU A 1 81 ? -24.744 -4.523 41.055 1.00 79.44 81 GLU A N 1
ATOM 611 C CA . GLU A 1 81 ? -24.605 -5.880 41.584 1.00 79.44 81 GLU A CA 1
ATOM 612 C C . GLU A 1 81 ? -25.925 -6.649 41.435 1.00 79.44 81 GLU A C 1
ATOM 614 O O . GLU A 1 81 ? -26.996 -6.063 41.552 1.00 79.44 81 GLU A O 1
ATOM 619 N N . ALA A 1 82 ? -25.869 -7.975 41.251 1.00 80.25 82 ALA A N 1
ATOM 620 C CA . ALA A 1 82 ? -27.056 -8.824 41.050 1.00 80.25 82 ALA A CA 1
ATOM 621 C C . ALA A 1 82 ? -28.155 -8.623 42.120 1.00 80.25 82 ALA A C 1
ATOM 623 O O . ALA A 1 82 ? -29.343 -8.714 41.833 1.00 80.25 82 ALA A O 1
ATOM 624 N N . ARG A 1 83 ? -27.754 -8.279 43.350 1.00 79.69 83 ARG A N 1
ATOM 625 C CA . ARG A 1 83 ? -28.642 -7.972 44.485 1.00 79.69 83 ARG A CA 1
ATOM 626 C C . ARG A 1 83 ? -29.392 -6.635 44.391 1.00 79.69 83 ARG A C 1
ATOM 628 O O . ARG A 1 83 ? -30.293 -6.402 45.186 1.00 79.69 83 ARG A O 1
ATOM 635 N N . GLN A 1 84 ? -28.992 -5.748 43.483 1.00 78.56 84 GLN A N 1
ATOM 636 C CA . GLN A 1 84 ? -29.660 -4.469 43.210 1.00 78.56 84 GLN A CA 1
ATOM 637 C C . GLN A 1 84 ? -30.763 -4.618 42.155 1.00 78.56 84 GLN A C 1
ATOM 639 O O . GLN A 1 84 ? -31.575 -3.710 41.991 1.00 78.56 84 GLN A O 1
ATOM 644 N N . PHE A 1 85 ? -30.811 -5.757 41.457 1.00 81.19 85 PHE A N 1
ATOM 645 C CA . PHE A 1 85 ? -31.892 -6.071 40.538 1.00 81.19 85 PHE A CA 1
ATOM 646 C C . PHE A 1 85 ? -33.048 -6.722 41.286 1.00 81.19 85 PHE A C 1
ATOM 648 O O . PHE A 1 85 ? -32.880 -7.604 42.130 1.00 81.19 85 PHE A O 1
ATOM 655 N N . VAL A 1 86 ? -34.247 -6.268 40.952 1.00 86.25 86 VAL A N 1
ATOM 656 C CA . VAL A 1 86 ? -35.490 -6.793 41.497 1.00 86.25 86 VAL A CA 1
ATOM 657 C C . VAL A 1 86 ? -35.857 -8.055 40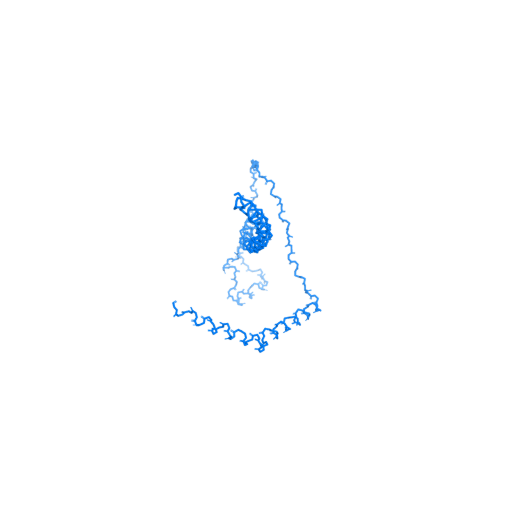.719 1.00 86.25 86 VAL A C 1
ATOM 659 O O . VAL A 1 86 ? -36.014 -8.001 39.503 1.00 86.25 86 VAL A O 1
ATOM 662 N N . ASN A 1 87 ? -36.002 -9.192 41.402 1.00 82.25 87 ASN A N 1
ATOM 663 C CA . ASN A 1 87 ? -36.151 -10.498 40.740 1.00 82.25 87 ASN A CA 1
ATOM 664 C C . ASN A 1 87 ? -37.604 -10.855 40.359 1.00 82.25 87 ASN A C 1
ATOM 666 O O . ASN A 1 87 ? -37.861 -11.965 39.899 1.00 82.25 87 ASN A O 1
ATOM 670 N N . GLY A 1 88 ? -38.577 -9.955 40.553 1.00 83.12 88 GLY A N 1
ATOM 671 C CA . GLY A 1 88 ? -39.964 -10.240 40.178 1.00 83.12 88 GLY A CA 1
ATOM 672 C C . GLY A 1 88 ? -40.966 -9.110 40.414 1.00 83.12 88 GLY A C 1
ATOM 673 O O . GLY A 1 88 ? -40.724 -8.167 41.169 1.00 83.12 88 GLY A O 1
ATOM 674 N N . ASN A 1 89 ? -42.137 -9.251 39.786 1.00 77.50 89 ASN A N 1
ATOM 675 C CA . ASN A 1 89 ? -43.192 -8.230 39.722 1.00 77.50 89 ASN A CA 1
ATOM 676 C C . ASN A 1 89 ? -43.745 -7.831 41.101 1.00 77.50 89 ASN A C 1
ATOM 678 O O . ASN A 1 89 ? -44.164 -6.693 41.289 1.00 77.50 89 ASN A O 1
ATOM 682 N N . VAL A 1 90 ? -43.716 -8.743 42.078 1.00 77.19 90 VAL A N 1
ATOM 683 C CA . VAL A 1 90 ? -44.189 -8.482 43.450 1.00 77.19 90 VAL A CA 1
ATOM 684 C C . VAL A 1 90 ? -43.220 -7.572 44.213 1.00 77.19 90 VAL A C 1
ATOM 686 O O . VAL A 1 90 ? -43.654 -6.624 44.863 1.00 77.19 90 VAL A O 1
ATOM 689 N N . GLN A 1 91 ? -41.904 -7.797 44.095 1.00 78.25 91 GLN A N 1
ATOM 690 C CA . GLN A 1 91 ? -40.911 -6.879 44.668 1.00 78.25 91 GLN A CA 1
ATOM 691 C C . GLN A 1 91 ? -40.950 -5.518 43.959 1.00 78.25 91 GLN A C 1
ATOM 693 O O . GLN A 1 91 ? -40.817 -4.487 44.615 1.00 78.25 91 GLN A O 1
ATOM 698 N N . LEU A 1 92 ? -41.205 -5.494 42.647 1.00 82.69 92 LEU A N 1
ATOM 699 C CA . LEU A 1 92 ? -41.374 -4.246 41.902 1.00 82.69 92 LEU A CA 1
ATOM 700 C C . LEU A 1 92 ? -42.594 -3.449 42.404 1.00 82.69 92 LEU A C 1
ATOM 702 O O . LEU A 1 92 ? -42.493 -2.245 42.622 1.00 82.69 92 LEU A O 1
ATOM 706 N N . ALA A 1 93 ? -43.723 -4.123 42.656 1.00 81.25 93 ALA A N 1
ATOM 707 C CA . ALA A 1 93 ? -44.937 -3.499 43.186 1.00 81.25 93 ALA A CA 1
ATOM 708 C C . ALA A 1 93 ? -44.722 -2.874 44.576 1.00 81.25 93 ALA A C 1
ATOM 710 O O . ALA A 1 93 ? -45.276 -1.815 44.865 1.00 81.25 93 ALA A O 1
ATOM 711 N N . SER A 1 94 ? -43.868 -3.480 45.410 1.00 75.44 94 SER A N 1
ATOM 712 C CA . SER A 1 94 ? -43.538 -2.949 46.741 1.00 75.44 94 SER A CA 1
ATOM 713 C C . SER A 1 94 ? -42.754 -1.629 46.712 1.00 75.44 94 SER A C 1
ATOM 715 O O . SER A 1 94 ? -42.846 -0.852 47.656 1.00 75.44 94 SER A O 1
ATOM 717 N N . LEU A 1 95 ? -42.036 -1.336 45.620 1.00 78.44 95 LEU A N 1
ATOM 718 C CA . LEU A 1 95 ? -41.294 -0.080 45.443 1.00 78.44 95 LEU A CA 1
ATOM 719 C C . LEU A 1 95 ? -42.187 1.088 44.989 1.00 78.44 95 LEU A C 1
ATOM 721 O O . LEU A 1 95 ? -41.821 2.243 45.185 1.00 78.44 95 LEU A O 1
ATOM 725 N N . GLY A 1 96 ? -43.346 0.801 44.384 1.00 72.12 96 GLY A N 1
ATOM 726 C CA . GLY A 1 96 ? -44.304 1.810 43.913 1.00 72.12 96 GLY A CA 1
ATOM 727 C C . GLY A 1 96 ? -45.341 2.241 44.956 1.00 72.12 96 GLY A C 1
ATOM 728 O O . GLY A 1 96 ? -46.126 3.151 44.696 1.00 72.12 96 GLY A O 1
ATOM 729 N N . MET A 1 97 ? -45.368 1.600 46.127 1.00 68.00 97 MET A N 1
ATOM 730 C CA . MET A 1 97 ? -46.304 1.929 47.201 1.00 68.00 97 MET A CA 1
ATOM 731 C C . MET A 1 97 ? -45.702 2.995 48.119 1.00 68.00 97 MET A C 1
ATOM 733 O O . MET A 1 97 ? -44.657 2.785 48.731 1.00 68.00 97 MET A O 1
ATOM 737 N N . ALA A 1 98 ? -46.364 4.153 48.220 1.00 57.00 98 ALA A N 1
ATOM 738 C CA . ALA A 1 98 ? -45.978 5.200 49.158 1.00 57.00 98 ALA A CA 1
ATOM 739 C C . ALA A 1 98 ? -46.011 4.638 50.587 1.00 57.00 98 ALA A C 1
ATOM 741 O O . ALA A 1 98 ? -47.057 4.194 51.065 1.00 57.00 98 ALA A O 1
ATOM 742 N N . VAL A 1 99 ? -44.855 4.643 51.253 1.00 55.38 99 VAL A N 1
ATOM 743 C CA . VAL A 1 99 ? -44.720 4.243 52.655 1.00 55.38 99 VAL A CA 1
ATOM 744 C C . VAL A 1 99 ? -45.636 5.134 53.491 1.00 55.38 99 VAL A C 1
ATOM 746 O O . VAL A 1 99 ? -45.352 6.313 53.695 1.00 55.38 99 VAL A O 1
ATOM 749 N N . GLN A 1 100 ? -46.744 4.578 53.982 1.00 51.25 100 GLN A N 1
ATOM 750 C CA . GLN A 1 100 ? -47.455 5.193 55.095 1.00 51.25 100 GLN A CA 1
ATOM 751 C C . GLN A 1 100 ? -46.575 5.071 56.348 1.00 51.25 100 GLN A C 1
ATOM 753 O O . GLN A 1 100 ? -46.015 3.997 56.591 1.00 51.25 100 GLN A O 1
ATOM 758 N N . PRO A 1 101 ? -46.410 6.144 57.141 1.00 50.59 101 PRO A N 1
ATOM 759 C CA . PRO A 1 101 ? -45.500 6.132 58.269 1.00 50.59 101 PRO A CA 1
ATOM 760 C C . PRO A 1 101 ? -46.158 5.377 59.422 1.00 50.59 101 PRO A C 1
ATOM 762 O O . PRO A 1 101 ? -46.900 5.945 60.217 1.00 50.59 101 PRO A O 1
ATOM 765 N N . ALA A 1 102 ? -45.864 4.088 59.534 1.00 47.94 102 ALA A N 1
ATOM 766 C CA . ALA A 1 102 ? -46.119 3.340 60.751 1.00 47.94 102 ALA A CA 1
ATOM 767 C C . ALA A 1 102 ? -44.908 2.458 61.072 1.00 47.94 102 ALA A C 1
ATOM 769 O O . ALA A 1 102 ? -44.746 1.360 60.555 1.00 47.94 102 ALA A O 1
ATOM 770 N N . MET A 1 103 ? -44.101 2.994 61.989 1.00 43.06 103 MET A N 1
ATOM 771 C CA . MET A 1 103 ? -43.206 2.287 62.907 1.00 43.06 103 MET A CA 1
ATOM 772 C C . MET A 1 103 ? -41.870 1.763 62.345 1.00 43.06 103 MET A C 1
ATOM 774 O O . MET A 1 103 ? -41.750 0.693 61.763 1.00 43.06 103 MET A O 1
ATOM 778 N N . THR A 1 104 ? -40.831 2.545 62.652 1.00 46.12 104 THR A N 1
ATOM 779 C CA . THR A 1 104 ? -39.497 2.085 63.074 1.00 46.12 104 THR A CA 1
ATOM 780 C C . THR A 1 104 ? -38.780 1.076 62.170 1.00 46.12 104 THR A C 1
ATOM 782 O O . THR A 1 104 ? -38.278 0.057 62.638 1.00 46.12 104 THR A O 1
ATOM 785 N N . ALA A 1 105 ? -38.605 1.402 60.890 1.00 41.91 105 ALA A N 1
ATOM 786 C CA . ALA A 1 105 ? -37.501 0.847 60.111 1.00 41.91 105 ALA A CA 1
ATOM 787 C C . ALA A 1 105 ? -36.329 1.834 60.151 1.00 41.91 105 ALA A C 1
ATOM 789 O O . ALA A 1 105 ? -36.429 2.977 59.709 1.00 41.91 105 ALA A O 1
ATOM 790 N N . LYS A 1 106 ? -35.228 1.380 60.749 1.00 42.81 106 LYS A N 1
ATOM 791 C CA . LYS A 1 106 ? -33.946 2.072 60.871 1.00 42.81 106 LYS A CA 1
ATOM 792 C C . LYS A 1 106 ? -33.551 2.648 59.504 1.00 42.81 106 LYS A C 1
ATOM 794 O O . LYS A 1 106 ? -33.130 1.899 58.624 1.00 42.81 106 LYS A O 1
ATOM 799 N N . LEU A 1 107 ? -33.676 3.965 59.326 1.00 41.16 107 LEU A N 1
ATOM 800 C CA . LEU A 1 107 ? -32.997 4.649 58.234 1.00 41.16 107 LEU A CA 1
ATOM 801 C C . LEU A 1 107 ? -31.502 4.413 58.445 1.00 41.16 107 LEU A C 1
ATOM 803 O O . LEU A 1 107 ? -30.884 5.021 59.319 1.00 41.16 107 LEU A O 1
ATOM 807 N N . VAL A 1 108 ? -30.914 3.512 57.663 1.00 46.53 108 VAL A N 1
ATOM 808 C CA . VAL A 1 108 ? -29.470 3.522 57.453 1.00 46.53 108 VAL A CA 1
ATOM 809 C C . VAL A 1 108 ? -29.208 4.740 56.578 1.00 46.53 108 VAL A C 1
ATOM 811 O O . VAL A 1 108 ? -29.188 4.663 55.354 1.00 46.53 108 VAL A O 1
ATOM 814 N N . GLN A 1 109 ? -29.073 5.898 57.226 1.00 39.72 109 GLN A N 1
ATOM 815 C CA . GLN A 1 109 ? -28.341 7.007 56.643 1.00 39.72 109 GLN A CA 1
ATOM 816 C C . GLN A 1 109 ? -26.929 6.485 56.395 1.00 39.72 109 GLN A C 1
ATOM 818 O O . GLN A 1 109 ? -26.176 6.234 57.337 1.00 39.72 109 GLN A O 1
ATOM 823 N N . VAL A 1 110 ? -26.583 6.252 55.129 1.00 42.97 110 VAL A N 1
ATOM 824 C CA . VAL A 1 110 ? -25.179 6.109 54.759 1.00 42.97 110 VAL A CA 1
ATOM 825 C C . VAL A 1 110 ? -24.545 7.446 55.103 1.00 42.97 110 VAL A C 1
ATOM 827 O O . VAL A 1 110 ? -24.896 8.479 54.534 1.00 42.97 110 VAL A O 1
ATOM 830 N N . ALA A 1 111 ? -23.692 7.417 56.123 1.00 37.97 111 ALA A N 1
ATOM 831 C CA . ALA A 1 111 ? -22.913 8.553 56.557 1.00 37.97 111 ALA A CA 1
ATOM 832 C C . ALA A 1 111 ? -22.245 9.187 55.335 1.00 37.97 111 ALA A C 1
ATOM 834 O O . ALA A 1 111 ? -21.494 8.524 54.618 1.00 37.97 111 ALA A O 1
ATOM 835 N N . ALA A 1 112 ? -22.500 10.478 55.126 1.00 47.97 112 ALA A N 1
ATOM 836 C CA . ALA A 1 112 ? -21.566 11.314 54.402 1.00 47.97 112 ALA A CA 1
ATOM 837 C C . ALA A 1 112 ? -20.227 11.184 55.133 1.00 47.97 112 ALA A C 1
ATOM 839 O O . ALA A 1 112 ? -20.051 11.689 56.245 1.00 47.97 112 ALA A O 1
ATOM 840 N N . THR A 1 113 ? -19.301 10.426 54.553 1.00 43.03 113 THR A N 1
ATOM 841 C CA . THR A 1 113 ? -17.920 10.413 55.010 1.00 43.03 113 THR A CA 1
ATOM 842 C C . THR A 1 113 ? -17.411 11.840 54.888 1.00 43.03 113 THR A C 1
ATOM 844 O O . THR A 1 113 ? -17.340 12.392 53.790 1.00 43.03 113 THR A O 1
ATOM 847 N N . LYS A 1 114 ? -17.116 12.441 56.042 1.00 43.44 114 LYS A N 1
ATOM 848 C CA . LYS A 1 114 ? -16.364 13.687 56.203 1.00 43.44 114 LYS A CA 1
ATOM 849 C C . LYS A 1 114 ? -15.266 13.762 55.127 1.00 43.44 114 LYS A C 1
ATOM 851 O O . LYS A 1 114 ? -14.527 12.782 55.004 1.00 43.44 114 LYS A O 1
ATOM 856 N N . PRO A 1 115 ? -15.108 14.871 54.381 1.00 39.78 115 PRO A N 1
ATOM 857 C CA . PRO A 1 115 ? -13.931 15.023 53.546 1.00 39.78 115 PRO A CA 1
ATOM 858 C C . PRO A 1 115 ? -12.726 15.026 54.487 1.00 39.78 115 PRO A C 1
ATOM 860 O O . PRO A 1 115 ? -12.583 15.914 55.331 1.00 39.78 115 PRO A O 1
ATOM 863 N N . ALA A 1 116 ? -11.895 13.991 54.405 1.00 45.03 116 ALA A N 1
ATOM 864 C CA . ALA A 1 116 ? -10.545 14.087 54.917 1.00 45.03 116 ALA A CA 1
ATOM 865 C C . ALA A 1 116 ? -9.823 15.101 54.027 1.00 45.03 116 ALA A C 1
ATOM 867 O O . ALA A 1 116 ? -9.789 14.938 52.808 1.00 45.03 116 ALA A O 1
ATOM 868 N N . THR A 1 117 ? -9.301 16.164 54.634 1.00 47.25 117 THR A N 1
ATOM 869 C CA . THR A 1 117 ? -8.383 17.098 53.982 1.00 47.25 117 THR A CA 1
ATOM 870 C C . THR A 1 117 ? -7.265 16.289 53.317 1.00 47.25 117 THR A C 1
ATOM 872 O O . THR A 1 117 ? -6.557 15.572 54.030 1.00 47.25 117 THR A O 1
ATOM 875 N N . PRO A 1 118 ? -7.098 16.352 51.984 1.00 56.47 118 PRO A N 1
ATOM 876 C CA . PRO A 1 118 ? -5.961 15.717 51.342 1.00 56.47 118 PRO A CA 1
ATOM 877 C C . PRO A 1 118 ? -4.675 16.426 51.797 1.00 56.47 118 PRO A C 1
ATOM 879 O O . PRO A 1 118 ? -4.668 17.659 51.884 1.00 56.47 118 PRO A O 1
ATOM 882 N N . PRO A 1 119 ? -3.579 15.701 52.082 1.00 58.53 119 PRO A N 1
ATOM 883 C CA . PRO A 1 119 ? -2.266 16.328 52.172 1.00 58.53 119 PRO A CA 1
ATOM 884 C C . PRO A 1 119 ? -1.925 17.000 50.826 1.00 58.53 119 PRO A C 1
ATOM 886 O O . PRO A 1 119 ? -2.421 16.559 49.783 1.00 58.53 119 PRO A O 1
ATOM 889 N N . PRO A 1 120 ? -1.116 18.075 50.828 1.00 55.78 120 PRO A N 1
ATOM 890 C CA . PRO A 1 120 ? -0.783 18.801 49.609 1.00 55.78 120 PRO A CA 1
ATOM 891 C C . PRO A 1 120 ? -0.152 17.856 48.573 1.00 55.78 120 PRO A C 1
ATOM 893 O O . PRO A 1 120 ? 0.646 16.990 48.948 1.00 55.78 120 PRO A O 1
ATOM 896 N N . PRO A 1 121 ? -0.499 17.994 47.281 1.00 53.75 121 PRO A N 1
ATOM 897 C CA . PRO A 1 121 ? 0.048 17.140 46.240 1.00 53.75 121 PRO A CA 1
ATOM 898 C C . PRO A 1 121 ? 1.554 17.383 46.108 1.00 53.75 121 PRO A C 1
ATOM 900 O O . PRO A 1 121 ? 1.994 18.499 45.836 1.00 53.75 121 PRO A O 1
ATOM 903 N N . ALA A 1 122 ? 2.348 16.327 46.284 1.00 51.78 122 ALA A N 1
ATOM 904 C CA . ALA A 1 122 ? 3.688 16.281 45.721 1.00 51.78 122 ALA A CA 1
ATOM 905 C C . ALA A 1 122 ? 3.527 16.259 44.202 1.00 51.78 122 ALA A C 1
ATOM 907 O O . ALA A 1 122 ? 2.855 15.367 43.695 1.00 51.78 122 ALA A O 1
ATOM 908 N N . THR A 1 123 ? 4.093 17.245 43.512 1.00 47.66 123 THR A N 1
ATOM 909 C CA . THR A 1 123 ? 4.147 17.362 42.053 1.00 47.66 123 THR A CA 1
ATOM 910 C C . THR A 1 123 ? 4.921 16.182 41.465 1.00 47.66 123 THR A C 1
ATOM 912 O O . THR A 1 123 ? 6.120 16.068 41.721 1.00 47.66 123 THR A O 1
ATOM 915 N N . PRO A 1 124 ? 4.302 15.323 40.642 1.00 49.91 124 PRO A N 1
ATOM 916 C CA . PRO A 1 124 ? 5.028 14.543 39.659 1.00 49.91 124 PRO A CA 1
ATOM 917 C C . PRO A 1 124 ? 4.896 15.279 38.322 1.00 49.91 124 PRO A C 1
ATOM 919 O O . PRO A 1 124 ? 3.784 15.591 37.893 1.00 49.91 124 PRO A O 1
ATOM 922 N N . ASP A 1 125 ? 6.020 15.558 37.667 1.00 51.72 125 ASP A N 1
ATOM 923 C CA . ASP A 1 125 ? 6.038 15.985 36.267 1.00 51.72 125 ASP A CA 1
ATOM 924 C C . ASP A 1 125 ? 5.309 14.934 35.417 1.00 51.72 125 ASP A C 1
ATOM 926 O O . ASP A 1 125 ? 5.831 13.850 35.145 1.00 51.72 125 ASP A O 1
ATOM 930 N N . VAL A 1 126 ? 4.074 15.241 35.021 1.00 49.62 126 VAL A N 1
ATOM 931 C CA . VAL A 1 126 ? 3.336 14.492 34.006 1.00 49.62 126 VAL A CA 1
ATOM 932 C C . VAL A 1 126 ? 3.485 15.282 32.709 1.00 49.62 126 VAL A C 1
ATOM 934 O O . VAL A 1 126 ? 3.028 16.426 32.659 1.00 49.62 126 VAL A O 1
ATOM 937 N N . PRO A 1 127 ? 4.117 14.725 31.659 1.00 50.91 127 PRO A N 1
ATOM 938 C CA . PRO A 1 127 ? 4.165 15.391 30.371 1.00 50.91 127 PRO A CA 1
ATOM 939 C C . PRO A 1 127 ? 2.738 15.578 29.854 1.00 50.91 127 PRO A C 1
ATOM 941 O O . PRO A 1 127 ? 1.926 14.648 29.866 1.00 50.91 127 PRO A O 1
ATOM 944 N N . GLU A 1 128 ? 2.464 16.809 29.430 1.00 57.78 128 GLU A N 1
ATOM 945 C CA . GLU A 1 128 ? 1.211 17.309 28.874 1.00 57.78 128 GLU A CA 1
ATOM 946 C C . GLU A 1 128 ? 0.697 16.362 27.780 1.00 57.78 128 GLU A C 1
ATOM 948 O O . GLU A 1 128 ? 1.102 16.399 26.617 1.00 57.78 128 GLU A O 1
ATOM 953 N N . THR A 1 129 ? -0.169 15.434 28.181 1.00 53.81 129 THR A N 1
ATOM 954 C CA . THR A 1 129 ? -0.856 14.543 27.254 1.00 53.81 129 THR A CA 1
ATOM 955 C C . THR A 1 129 ? -2.023 15.336 26.702 1.00 53.81 129 THR A C 1
ATOM 957 O O . THR A 1 129 ? -3.029 15.515 27.385 1.00 53.81 129 THR A O 1
ATOM 960 N N . ALA A 1 130 ? -1.850 15.840 25.480 1.00 63.03 130 ALA A N 1
ATOM 961 C CA . ALA A 1 130 ? -2.897 16.494 24.712 1.00 63.03 130 ALA A CA 1
ATOM 962 C C . ALA A 1 130 ? -4.196 15.678 24.787 1.00 63.03 130 ALA A C 1
ATOM 964 O O . ALA A 1 130 ? -4.218 14.488 24.454 1.00 63.03 130 ALA A O 1
ATOM 965 N N . GLU A 1 131 ? -5.268 16.318 25.252 1.00 59.19 131 GLU A N 1
ATOM 966 C CA . GLU A 1 131 ? -6.580 15.695 25.362 1.00 59.19 131 GLU A CA 1
ATOM 967 C C . GLU A 1 131 ? -7.020 15.164 23.985 1.00 59.19 131 GLU A C 1
ATOM 969 O O . GLU A 1 131 ? -7.014 15.911 22.998 1.00 59.19 131 GLU A O 1
ATOM 974 N N . PRO A 1 132 ? -7.390 13.875 23.867 1.00 64.06 132 PRO A N 1
ATOM 975 C CA . PRO A 1 132 ? -7.849 13.339 22.600 1.00 64.06 132 PRO A CA 1
ATOM 976 C C . PRO A 1 132 ? -9.193 13.980 22.249 1.00 64.06 132 PRO A C 1
ATOM 978 O O . PRO A 1 132 ? -10.184 13.810 22.958 1.00 64.06 132 PRO A O 1
ATOM 981 N N . LEU A 1 133 ? -9.224 14.706 21.128 1.00 60.28 133 LEU A N 1
ATOM 982 C CA . LEU A 1 133 ? -10.443 15.263 20.545 1.00 60.28 133 LEU A CA 1
ATOM 983 C C . LEU A 1 133 ? -11.497 14.155 20.402 1.00 60.28 133 LEU A C 1
ATOM 985 O O . LEU A 1 133 ? -11.381 13.267 19.553 1.00 60.28 133 LEU A O 1
ATOM 989 N N . LEU A 1 134 ? -12.537 14.223 21.235 1.00 57.28 134 LEU A N 1
ATOM 990 C CA . LEU A 1 134 ? -13.695 13.337 21.199 1.00 57.28 134 LEU A CA 1
ATOM 991 C C . LEU A 1 134 ? -14.396 13.460 19.839 1.00 57.28 134 LEU A C 1
ATOM 993 O O . LEU A 1 134 ? -15.238 14.339 19.628 1.00 57.28 134 LEU A O 1
ATOM 997 N N . ARG A 1 135 ? -14.090 12.552 18.905 1.00 58.16 135 ARG A N 1
ATOM 998 C CA . ARG A 1 135 ? -14.912 12.358 17.706 1.00 58.16 135 ARG A CA 1
ATOM 999 C C . ARG A 1 135 ? -16.234 11.732 18.130 1.00 58.16 135 ARG A C 1
ATOM 1001 O O . ARG A 1 135 ? -16.357 10.518 18.259 1.00 58.16 135 ARG A O 1
ATOM 1008 N N . HIS A 1 136 ? -17.232 12.581 18.326 1.00 57.41 136 HIS A N 1
ATOM 1009 C CA . HIS A 1 136 ? -18.612 12.152 18.459 1.00 57.41 136 HIS A CA 1
ATOM 1010 C C . HIS A 1 136 ? -19.026 11.493 17.140 1.00 57.41 136 HIS A C 1
ATOM 1012 O O . HIS A 1 136 ? -19.086 12.148 16.098 1.00 57.41 136 HIS A O 1
ATOM 1018 N N . ALA A 1 137 ? -19.274 10.184 17.164 1.00 60.03 137 ALA A N 1
ATOM 1019 C CA . ALA A 1 137 ? -19.877 9.484 16.041 1.00 60.03 137 ALA A CA 1
ATOM 1020 C C . ALA A 1 137 ? -21.352 9.900 15.954 1.00 60.03 137 ALA A C 1
ATOM 1022 O O . ALA A 1 137 ? -22.243 9.238 16.480 1.00 60.03 137 ALA A O 1
ATOM 1023 N N . THR A 1 138 ? -21.616 11.047 15.332 1.00 55.59 138 THR A N 1
ATOM 1024 C CA . THR A 1 138 ? -22.976 11.463 15.002 1.00 55.59 138 THR A CA 1
ATOM 1025 C C . THR A 1 138 ? -23.504 10.513 13.934 1.00 55.59 138 THR A C 1
ATOM 1027 O O . THR A 1 138 ? -23.068 10.552 12.783 1.00 55.59 138 THR A O 1
ATOM 1030 N N . TYR A 1 139 ? -24.443 9.643 14.309 1.00 59.94 139 TYR A N 1
ATOM 1031 C CA . TYR A 1 139 ? -25.218 8.880 13.339 1.00 59.94 139 TYR A CA 1
ATOM 1032 C C . TYR A 1 139 ? -26.071 9.860 12.527 1.00 59.94 139 TYR A C 1
ATOM 1034 O O . TYR A 1 139 ? -27.117 10.332 12.973 1.00 59.94 139 TYR A O 1
ATOM 1042 N N . VAL A 1 140 ? -25.597 10.206 11.332 1.00 74.19 140 VAL A N 1
ATOM 1043 C CA . VAL A 1 140 ? -26.374 10.978 10.366 1.00 74.19 140 VAL A CA 1
ATOM 1044 C C . VAL A 1 140 ? -27.204 9.982 9.572 1.00 74.19 140 VAL A C 1
ATOM 1046 O O . VAL A 1 140 ? -26.658 9.226 8.768 1.00 74.19 140 VAL A O 1
ATOM 1049 N N . LYS A 1 141 ? -28.525 9.980 9.791 1.00 70.69 141 LYS A N 1
ATOM 1050 C CA . LYS A 1 141 ? -29.460 9.224 8.950 1.00 70.69 141 LYS A CA 1
ATOM 1051 C C . LYS A 1 141 ? -29.217 9.642 7.491 1.00 70.69 141 LYS A C 1
ATOM 1053 O O . LYS A 1 141 ? -29.388 10.824 7.179 1.00 70.69 141 LYS A O 1
ATOM 1058 N N . PRO A 1 142 ? -28.782 8.730 6.605 1.00 71.06 142 PRO A N 1
ATOM 1059 C CA . PRO A 1 142 ? -28.515 9.086 5.222 1.00 71.06 142 PRO A CA 1
ATOM 1060 C C . PRO A 1 142 ? -29.804 9.579 4.562 1.00 71.06 142 PRO A C 1
ATOM 1062 O O . PRO A 1 142 ? -30.893 9.076 4.842 1.00 71.06 142 PRO A O 1
ATOM 1065 N N . ALA A 1 143 ? -29.673 10.582 3.691 1.00 82.12 143 ALA A N 1
ATOM 1066 C CA . ALA A 1 143 ? -30.789 11.050 2.879 1.00 82.12 143 ALA A CA 1
ATOM 1067 C C . ALA A 1 143 ? -31.384 9.861 2.096 1.00 82.12 143 ALA A C 1
ATOM 1069 O O . ALA A 1 143 ? -30.609 9.041 1.589 1.00 82.12 143 ALA A O 1
ATOM 1070 N N . PRO A 1 144 ? -32.720 9.757 1.986 1.00 77.38 144 PRO A N 1
ATOM 1071 C CA . PRO A 1 144 ? -33.385 8.606 1.369 1.00 77.38 144 PRO A CA 1
ATOM 1072 C C . PRO A 1 144 ? -32.885 8.337 -0.059 1.00 77.38 144 PRO A C 1
ATOM 1074 O O . PRO A 1 144 ? -32.665 7.184 -0.422 1.00 77.38 144 PRO A O 1
ATOM 1077 N N . ASP A 1 145 ? -32.557 9.388 -0.814 1.00 84.75 145 ASP A N 1
ATOM 1078 C CA . ASP A 1 145 ? -32.021 9.280 -2.177 1.00 84.75 145 ASP A CA 1
ATOM 1079 C C . ASP A 1 145 ? -30.662 8.567 -2.230 1.00 84.75 145 ASP A C 1
ATOM 1081 O O . ASP A 1 145 ? -30.372 7.822 -3.167 1.00 84.75 145 ASP A O 1
ATOM 1085 N N . ARG A 1 146 ? -29.814 8.758 -1.207 1.00 79.38 146 ARG A N 1
ATOM 1086 C CA . ARG A 1 146 ? -28.517 8.071 -1.117 1.00 79.38 146 ARG A CA 1
ATOM 1087 C C . ARG A 1 146 ? -28.680 6.590 -0.810 1.00 79.38 146 ARG A C 1
ATOM 1089 O O . ARG A 1 146 ? -27.883 5.800 -1.308 1.00 79.38 146 ARG A O 1
ATOM 1096 N N . VAL A 1 147 ? -29.685 6.223 -0.016 1.00 82.25 147 VAL A N 1
ATOM 1097 C CA . VAL A 1 147 ? -29.995 4.818 0.282 1.00 82.25 147 VAL A CA 1
ATOM 1098 C C . VAL A 1 147 ? -30.513 4.129 -0.977 1.00 82.25 147 VAL A C 1
ATOM 1100 O O . VAL A 1 147 ? -29.949 3.113 -1.370 1.00 82.25 147 VAL A O 1
ATOM 1103 N N . ALA A 1 148 ? -31.462 4.748 -1.687 1.00 82.94 148 ALA A N 1
ATOM 1104 C CA . ALA A 1 148 ? -31.992 4.224 -2.946 1.00 82.94 148 ALA A CA 1
ATOM 1105 C C . ALA A 1 148 ? -30.897 4.042 -4.018 1.00 82.94 148 ALA A C 1
ATOM 1107 O O . ALA A 1 148 ? -30.838 3.012 -4.687 1.00 82.94 148 ALA A O 1
ATOM 1108 N N . GLN A 1 149 ? -29.968 4.999 -4.146 1.00 83.44 149 GLN A N 1
ATOM 1109 C CA . GLN A 1 149 ? -28.819 4.854 -5.051 1.00 83.44 149 GLN A CA 1
ATOM 1110 C C . GLN A 1 149 ? -27.869 3.724 -4.639 1.00 83.44 149 GLN A C 1
ATOM 1112 O O . GLN A 1 149 ? -27.270 3.082 -5.505 1.00 83.44 149 GLN A O 1
ATOM 1117 N N . LEU A 1 150 ? -27.673 3.499 -3.337 1.00 84.62 150 LEU A N 1
ATOM 1118 C CA . LEU A 1 150 ? -26.823 2.415 -2.849 1.00 84.62 150 LEU A CA 1
ATOM 1119 C C . LEU A 1 150 ? -27.461 1.057 -3.139 1.00 84.62 150 LEU A C 1
ATOM 1121 O O . LEU A 1 150 ? -26.784 0.175 -3.660 1.00 84.62 150 LEU A O 1
ATOM 1125 N N . GLU A 1 151 ? -28.755 0.919 -2.860 1.00 85.81 151 GLU A N 1
ATOM 1126 C CA . GLU A 1 151 ? -29.537 -0.280 -3.161 1.00 85.81 151 GLU A CA 1
ATOM 1127 C C . GLU A 1 151 ? -29.499 -0.588 -4.657 1.00 85.81 151 GLU A C 1
ATOM 1129 O O . GLU A 1 151 ? -29.139 -1.696 -5.041 1.00 85.81 151 GLU A O 1
ATOM 1134 N N . GLN A 1 152 ? -29.715 0.413 -5.514 1.00 84.62 152 GLN A N 1
ATOM 1135 C CA . GLN A 1 152 ? -29.640 0.238 -6.964 1.00 84.62 152 GLN A CA 1
ATOM 1136 C C . GLN A 1 152 ? -28.244 -0.212 -7.430 1.00 84.62 152 GLN A C 1
ATOM 1138 O O . GLN A 1 152 ? -28.125 -1.083 -8.293 1.00 84.62 152 GLN A O 1
ATOM 1143 N N . LYS A 1 153 ? -27.169 0.332 -6.841 1.00 84.69 153 LYS A N 1
ATOM 1144 C CA . LYS A 1 153 ? -25.790 -0.101 -7.131 1.00 84.69 153 LYS A CA 1
ATOM 1145 C C . LYS A 1 153 ? -25.520 -1.527 -6.660 1.00 84.69 153 LYS A C 1
ATOM 1147 O O . LYS A 1 153 ? -24.828 -2.263 -7.360 1.00 84.69 153 LYS A O 1
ATOM 1152 N N . ILE A 1 154 ? -26.037 -1.910 -5.494 1.00 86.19 154 ILE A N 1
ATOM 1153 C CA . ILE A 1 154 ? -25.893 -3.262 -4.946 1.00 86.19 154 ILE A CA 1
ATOM 1154 C C . ILE A 1 154 ? -26.652 -4.260 -5.819 1.00 86.19 154 ILE A C 1
ATOM 1156 O O . ILE A 1 154 ? -26.075 -5.278 -6.191 1.00 86.19 154 ILE A O 1
ATOM 1160 N N . SER A 1 155 ? -27.883 -3.947 -6.226 1.00 84.19 155 SER A N 1
ATOM 1161 C CA . SER A 1 155 ? -28.668 -4.781 -7.141 1.00 84.19 155 SER A CA 1
ATOM 1162 C C . SER A 1 155 ? -27.984 -4.934 -8.500 1.00 84.19 155 SER A C 1
ATOM 1164 O O . SER A 1 155 ? -27.783 -6.058 -8.950 1.00 84.19 155 SER A O 1
ATOM 1166 N N . ALA A 1 156 ? -27.507 -3.840 -9.106 1.00 83.12 156 ALA A N 1
ATOM 1167 C CA . ALA A 1 156 ? -26.779 -3.891 -10.378 1.00 83.12 156 ALA A CA 1
ATOM 1168 C C . ALA A 1 156 ? -25.456 -4.678 -10.278 1.00 83.12 156 ALA A C 1
ATOM 1170 O O . ALA A 1 156 ? -25.047 -5.373 -11.211 1.00 83.12 156 ALA A O 1
ATOM 1171 N N . ARG A 1 157 ? -24.763 -4.590 -9.133 1.00 83.56 157 ARG A N 1
ATOM 1172 C CA . ARG A 1 157 ? -23.568 -5.397 -8.845 1.00 83.56 157 ARG A CA 1
ATOM 1173 C C . ARG A 1 157 ? -23.934 -6.873 -8.682 1.00 83.56 157 ARG A C 1
ATOM 1175 O O . ARG A 1 157 ? -23.211 -7.715 -9.204 1.00 83.56 157 ARG A O 1
ATOM 1182 N N . GLY A 1 158 ? -25.021 -7.169 -7.973 1.00 81.50 158 GLY A N 1
ATOM 1183 C CA . GLY A 1 158 ? -25.538 -8.516 -7.751 1.00 81.50 158 GLY A CA 1
ATOM 1184 C C . GLY A 1 158 ? -25.881 -9.205 -9.064 1.00 81.50 158 GLY A C 1
ATOM 1185 O O . GLY A 1 158 ? -25.344 -10.272 -9.334 1.00 81.50 158 GLY A O 1
ATOM 1186 N N . GLU A 1 159 ? -26.657 -8.557 -9.933 1.00 80.75 159 GLU A N 1
ATOM 1187 C CA . GLU A 1 159 ? -26.956 -9.086 -11.271 1.00 80.75 159 GLU A CA 1
ATOM 1188 C C . GLU A 1 159 ? -25.677 -9.376 -12.058 1.00 80.75 159 GLU A C 1
ATOM 1190 O O . GLU A 1 159 ? -25.504 -10.469 -12.587 1.00 80.75 159 GLU A O 1
ATOM 1195 N N . ARG A 1 160 ? -24.703 -8.458 -12.040 1.00 76.69 160 ARG A N 1
ATOM 1196 C CA . ARG A 1 160 ? -23.420 -8.672 -12.721 1.00 76.69 160 ARG A CA 1
ATOM 1197 C C . ARG A 1 160 ? -22.625 -9.867 -12.180 1.00 76.69 160 ARG A C 1
ATOM 1199 O O . ARG A 1 160 ? -21.907 -10.499 -12.950 1.00 76.69 160 ARG A O 1
ATOM 1206 N N . LEU A 1 161 ? -22.725 -10.157 -10.883 1.00 76.69 161 LEU A N 1
ATOM 1207 C CA . LEU A 1 161 ? -22.055 -11.292 -10.239 1.00 76.69 161 LEU A CA 1
ATOM 1208 C C . LEU A 1 161 ? -22.803 -12.618 -10.450 1.00 76.69 161 LEU A C 1
ATOM 1210 O O . LEU A 1 161 ? -22.162 -13.663 -10.496 1.00 76.69 161 LEU A O 1
ATOM 1214 N N . LEU A 1 162 ? -24.131 -12.576 -10.595 1.00 80.81 162 LEU A N 1
ATOM 1215 C CA . LEU A 1 162 ? -24.975 -13.746 -10.863 1.00 80.81 162 LEU A CA 1
ATOM 1216 C C . LEU A 1 162 ? -25.203 -14.007 -12.361 1.00 80.81 162 LEU A C 1
ATOM 1218 O O . LEU A 1 162 ? -25.880 -14.971 -12.718 1.00 80.81 162 LEU A O 1
ATOM 1222 N N . ASN A 1 163 ? -24.640 -13.182 -13.245 1.00 86.12 163 ASN A N 1
ATOM 1223 C CA . ASN A 1 163 ? -24.742 -13.381 -14.686 1.00 86.12 163 ASN A CA 1
ATOM 1224 C C . ASN A 1 163 ? -24.195 -14.753 -15.110 1.00 86.12 163 ASN A C 1
ATOM 1226 O O . ASN A 1 163 ? -23.178 -15.228 -14.598 1.00 86.12 163 ASN A O 1
ATOM 1230 N N . ALA A 1 164 ? -24.851 -15.359 -16.103 1.00 80.62 164 ALA A N 1
ATOM 1231 C CA . ALA A 1 164 ? -24.530 -16.699 -16.596 1.00 80.62 164 ALA A CA 1
ATOM 1232 C C . ALA A 1 164 ? -23.057 -16.847 -17.018 1.00 80.62 164 ALA A C 1
ATOM 1234 O O . ALA A 1 164 ? -22.437 -17.869 -16.729 1.00 80.62 164 ALA A O 1
ATOM 1235 N N . ASP A 1 165 ? -22.475 -15.806 -17.619 1.00 86.94 165 ASP A N 1
ATOM 1236 C CA . ASP A 1 165 ? -21.066 -15.794 -18.023 1.00 86.94 165 ASP A CA 1
ATOM 1237 C C . ASP A 1 165 ? -20.108 -15.820 -16.823 1.00 86.94 165 ASP A C 1
ATOM 1239 O O . ASP A 1 165 ? -19.129 -16.568 -16.831 1.00 86.94 165 ASP A O 1
ATOM 1243 N N . ALA A 1 166 ? -20.415 -15.061 -15.763 1.00 86.94 166 ALA A N 1
ATOM 1244 C CA . ALA A 1 166 ? -19.613 -15.024 -14.539 1.00 86.94 166 ALA A CA 1
ATOM 1245 C C . ALA A 1 166 ? -19.673 -16.369 -13.796 1.00 86.94 166 ALA A C 1
ATOM 1247 O O . ALA A 1 166 ? -18.652 -16.886 -13.340 1.00 86.94 166 ALA A O 1
ATOM 1248 N N . LEU A 1 167 ? -20.856 -16.989 -13.738 1.00 89.38 167 LEU A N 1
ATOM 1249 C CA . LEU A 1 167 ? -21.032 -18.328 -13.169 1.00 89.38 167 LEU A CA 1
ATOM 1250 C C . LEU A 1 167 ? -20.317 -19.406 -14.001 1.00 89.38 167 LEU A C 1
ATOM 1252 O O . LEU A 1 167 ? -19.701 -20.316 -13.440 1.00 89.38 167 LEU A O 1
ATOM 1256 N N . ALA A 1 168 ? -20.343 -19.297 -15.331 1.00 89.00 168 ALA A N 1
ATOM 1257 C CA . ALA A 1 168 ? -19.626 -20.206 -16.222 1.00 89.00 168 ALA A CA 1
ATOM 1258 C C . ALA A 1 168 ? -18.100 -20.077 -16.078 1.00 89.00 168 ALA A C 1
ATOM 1260 O O . ALA A 1 168 ? -17.385 -21.083 -16.113 1.00 89.00 168 ALA A O 1
ATOM 1261 N N . GLU A 1 169 ? -17.596 -18.857 -15.885 1.00 89.56 169 GLU A N 1
ATOM 1262 C CA . GLU A 1 169 ? -16.187 -18.580 -15.614 1.00 89.56 169 GLU A CA 1
ATOM 1263 C C . GLU A 1 169 ? -15.741 -19.155 -14.263 1.00 89.56 169 GLU A C 1
ATOM 1265 O O . GLU A 1 169 ? -14.754 -19.892 -14.218 1.00 89.56 169 GLU A O 1
ATOM 1270 N N . LEU A 1 170 ? -16.515 -18.945 -13.193 1.00 86.31 170 LEU A N 1
ATOM 1271 C CA . LEU A 1 170 ? -16.270 -19.567 -11.885 1.00 86.31 170 LEU A CA 1
ATOM 1272 C C . LEU A 1 170 ? -16.263 -21.101 -11.973 1.00 86.31 170 LEU A C 1
ATOM 1274 O O . LEU A 1 170 ? -15.380 -21.756 -11.423 1.00 86.31 170 LEU A O 1
ATOM 1278 N N . GLY A 1 171 ? -17.193 -21.694 -12.727 1.00 90.94 171 GLY A N 1
ATOM 1279 C CA . GLY A 1 171 ? -17.220 -23.139 -12.969 1.00 90.94 171 GLY A CA 1
ATOM 1280 C C . GLY A 1 171 ? -16.041 -23.652 -13.807 1.00 90.94 171 GLY A C 1
ATOM 1281 O O . GLY A 1 171 ? -15.660 -24.821 -13.702 1.00 90.94 171 GLY A O 1
ATOM 1282 N N . ARG A 1 172 ? -15.445 -22.809 -14.658 1.00 91.31 172 ARG A N 1
ATOM 1283 C CA . ARG A 1 172 ? -14.205 -23.123 -15.383 1.00 91.31 172 ARG A CA 1
ATOM 1284 C C . ARG A 1 172 ? -13.019 -23.139 -14.418 1.00 91.31 172 ARG A C 1
ATOM 1286 O O . ARG A 1 172 ? -12.299 -24.133 -14.394 1.00 91.31 172 ARG A O 1
ATOM 1293 N N . ILE A 1 173 ? -12.892 -22.103 -13.588 1.00 90.62 173 ILE A N 1
ATOM 1294 C CA . ILE A 1 173 ? -11.830 -21.954 -12.580 1.00 90.62 173 ILE A CA 1
ATOM 1295 C C . ILE A 1 173 ? -11.875 -23.104 -11.561 1.00 90.62 173 ILE A C 1
ATOM 1297 O O . ILE A 1 173 ? -10.876 -23.783 -11.331 1.00 90.62 173 ILE A O 1
ATOM 1301 N N . ALA A 1 174 ? -13.059 -23.427 -11.037 1.00 90.44 174 ALA A N 1
ATOM 1302 C CA . ALA A 1 174 ? -13.220 -24.523 -10.081 1.00 90.44 174 ALA A CA 1
ATOM 1303 C C . ALA A 1 174 ? -12.818 -25.893 -10.664 1.00 90.44 174 ALA A C 1
ATOM 1305 O O . ALA A 1 174 ? -12.335 -26.768 -9.945 1.00 90.44 174 ALA A O 1
ATOM 1306 N N . ARG A 1 175 ? -13.010 -26.109 -11.973 1.00 89.31 175 ARG A N 1
ATOM 1307 C CA . ARG A 1 175 ? -12.565 -27.339 -12.649 1.00 89.31 175 ARG A CA 1
ATOM 1308 C C . ARG A 1 175 ? -11.053 -27.370 -12.846 1.00 89.31 175 ARG A C 1
ATOM 1310 O O . ARG A 1 175 ? -10.467 -28.436 -12.680 1.00 89.31 175 ARG A O 1
ATOM 1317 N N . THR A 1 176 ? -10.429 -26.234 -13.164 1.00 90.56 176 THR A N 1
ATOM 1318 C CA . THR A 1 176 ? -8.967 -26.155 -13.294 1.00 90.56 176 THR A CA 1
ATOM 1319 C C . THR A 1 176 ? -8.268 -26.407 -11.961 1.00 90.56 176 THR A C 1
ATOM 1321 O O . THR A 1 176 ? -7.300 -27.157 -11.930 1.00 90.56 176 THR A O 1
ATOM 1324 N N . GLU A 1 177 ? -8.811 -25.895 -10.854 1.00 80.06 177 GLU A N 1
ATOM 1325 C CA . GLU A 1 177 ? -8.227 -26.077 -9.518 1.00 80.06 177 GLU A CA 1
ATOM 1326 C C . GLU A 1 177 ? -8.332 -27.525 -9.009 1.00 80.06 177 GLU A C 1
ATOM 1328 O O . GLU A 1 177 ? -7.390 -28.040 -8.406 1.00 80.06 177 GLU A O 1
ATOM 1333 N N . ARG A 1 178 ? -9.433 -28.236 -9.307 1.00 75.94 178 ARG A N 1
ATOM 1334 C CA . ARG A 1 178 ? -9.556 -29.670 -8.971 1.00 75.94 178 ARG A CA 1
ATOM 1335 C C . ARG A 1 178 ? -8.584 -30.559 -9.748 1.00 75.94 178 ARG A C 1
ATOM 1337 O O . ARG A 1 178 ? -8.216 -31.616 -9.249 1.00 75.94 178 ARG A O 1
ATOM 1344 N N . GLY A 1 179 ? -8.182 -30.155 -10.953 1.00 68.25 179 GLY A N 1
ATOM 1345 C CA . GLY A 1 179 ? -7.221 -30.904 -11.769 1.00 68.25 179 GLY A CA 1
ATOM 1346 C C . GLY A 1 179 ? -5.772 -30.760 -11.295 1.00 68.25 179 GLY A C 1
ATOM 1347 O O . GLY A 1 179 ? -4.964 -31.654 -11.524 1.00 68.25 179 GLY A O 1
ATOM 1348 N N . THR A 1 180 ? -5.445 -29.662 -10.612 1.00 60.91 180 THR A N 1
ATOM 1349 C CA . THR A 1 180 ? -4.085 -29.357 -10.141 1.00 60.91 180 THR A CA 1
ATOM 1350 C C . THR A 1 180 ? -3.793 -29.822 -8.713 1.00 60.91 180 THR A C 1
ATOM 1352 O O . THR A 1 180 ? -2.647 -29.757 -8.292 1.00 60.91 180 THR A O 1
ATOM 1355 N N . GLY A 1 181 ? -4.798 -30.295 -7.966 1.00 57.50 181 GLY A N 1
ATOM 1356 C CA . GLY A 1 181 ? -4.663 -30.713 -6.562 1.00 57.50 181 GLY A CA 1
ATOM 1357 C C . GLY A 1 181 ? -4.395 -32.204 -6.319 1.00 57.50 181 GLY A C 1
ATOM 1358 O O . GLY A 1 181 ? -4.508 -32.637 -5.178 1.00 57.50 181 GLY A O 1
ATOM 1359 N N . ASN A 1 182 ? -4.098 -32.997 -7.357 1.00 57.00 182 ASN A N 1
ATOM 1360 C CA . ASN A 1 182 ? -3.830 -34.439 -7.229 1.00 57.00 182 ASN A CA 1
ATOM 1361 C C . ASN A 1 182 ? -2.473 -34.851 -7.833 1.00 57.00 182 ASN A C 1
ATOM 1363 O O . ASN A 1 182 ? -2.383 -35.859 -8.537 1.00 57.00 182 ASN A O 1
ATOM 1367 N N . GLN A 1 183 ? -1.439 -34.044 -7.585 1.00 48.81 183 GLN A N 1
ATOM 1368 C CA . GLN A 1 183 ? -0.030 -34.410 -7.755 1.00 48.81 183 GLN A CA 1
ATOM 1369 C C . GLN A 1 183 ? 0.749 -34.050 -6.496 1.00 48.81 183 GLN A C 1
ATOM 1371 O O . GLN A 1 183 ? 0.488 -32.953 -5.954 1.00 48.81 183 GLN A O 1
#

Secondary structure (DSSP, 8-state):
-HHHHHHHHHHHHHHHHHHHHHHHHHHHHHHHHHHHHHHHHHHHHHHHHHHHHHHHHHHHHHHHHHHHHHIIIII--PPPPGGGS--SHHHHHHHSS-----S------------PPPPPPPPP----------------PPPHHHHHHHHHHHHHHHHHHHSHHHHHHHHHHHHHHHHHS--

Foldseek 3Di:
DVVVVVVVVVVVVVVVVVVVVVVVVVVVVVVVVVVVVVVVVVVVVVVVVVVVVVVVVCVVVVVVVVVVVCCVPPVVDDDDDPVVDDPDDVSVVVVPDDDDDDDDDDPPPVDPPDPDDDDDDDDDDDPDDPDPDPPDPPPDPDDVVVVVVVVVVVVVVVCVCPPPVNVVVVVVVVVVVVVPPPD